Protein AF-A0A4Y2D0A5-F1 (afdb_monomer_lite)

Secondary structure (DSSP, 8-state):
--HHHHHHHHHH-HHHHHHHHHHIIIIIHTT-HHHHHHHHHS--PPTTGGGT--EE---HHHHHT-BPPPHHHHSS---BEEEEEEEEEEEETTEEEEEEEEEEEETT--TTS-----TTS----

InterPro domains:
  IPR006621 Nose resistant-to-fluoxetine protein, N-terminal [PF20146] (16-114)
  IPR006621 Nose resistant-to-fluoxetine protein, N-terminal [SM00703] (13-125)
  IPR052728 Oxygen and lipid transport regulator [PTHR11161] (29-114)

pLDDT: mean 71.76, std 18.13, range [29.56, 93.94]

Foldseek 3Di:
DAAVFQVLLVQFDPPQVVLVVLCCVQQVVVVHPLNVLQVQQWFDDDPCVVVQSQERRGDPVSQQPDWADACVPGVDGTFGWDKGWYFDFDDDDPDTHRRIIIHITTPSSGSPDGGRDRVPPPPDD

Sequence (125 aa):
MSILHCATVFLTGSLCFSELEDYFYSYCAASSLYCMILLDSYGKPESGVLTGNIKWLGQYDECVDIQAPSKDITGVEGFRGKYCTLQVPLKLGPVSLPLSTAVCLPDSCNPNKTNFQILQKYHLN

Organism: Araneus ventricosus (NCBI:txid182803)

Radius of gyration: 15.57 Å; chains: 1; bounding box: 38×31×45 Å

Structure (mmCIF, N/CA/C/O backbone):
data_AF-A0A4Y2D0A5-F1
#
_entry.id   AF-A0A4Y2D0A5-F1
#
loop_
_atom_site.group_PDB
_atom_site.id
_atom_site.type_symbol
_atom_site.label_atom_id
_atom_site.label_alt_id
_atom_site.label_comp_id
_atom_site.label_asym_id
_atom_site.label_entity_id
_atom_site.label_seq_id
_atom_site.pdbx_PDB_ins_code
_atom_site.Cartn_x
_atom_site.Cartn_y
_atom_site.Cartn_z
_atom_site.occupancy
_atom_site.B_iso_or_equiv
_atom_site.auth_seq_id
_atom_site.auth_comp_id
_atom_site.auth_asym_id
_atom_site.auth_atom_id
_atom_site.pdbx_PDB_model_num
ATOM 1 N N . MET A 1 1 ? -0.048 -17.063 6.513 1.00 33.25 1 MET A N 1
ATOM 2 C CA . MET A 1 1 ? 1.381 -17.079 6.909 1.00 33.25 1 MET A CA 1
ATOM 3 C C . MET A 1 1 ? 2.221 -16.061 6.113 1.00 33.25 1 MET A C 1
ATOM 5 O O . MET A 1 1 ? 3.419 -16.251 5.954 1.00 33.25 1 MET A O 1
ATOM 9 N N . SER A 1 2 ? 1.613 -14.959 5.641 1.00 40.69 2 SER A N 1
ATOM 10 C CA . SER A 1 2 ? 2.234 -14.010 4.688 1.00 40.69 2 SER A CA 1
ATOM 11 C C . SER A 1 2 ? 2.441 -12.600 5.261 1.00 40.69 2 SER A C 1
ATOM 13 O O . SER A 1 2 ? 3.213 -11.824 4.717 1.00 40.69 2 SER A O 1
ATOM 15 N N . ILE A 1 3 ? 1.794 -12.286 6.390 1.00 43.62 3 ILE A N 1
ATOM 16 C CA . ILE A 1 3 ? 1.810 -10.955 7.024 1.00 43.62 3 ILE A CA 1
ATOM 17 C C . ILE A 1 3 ? 3.166 -10.676 7.700 1.00 43.62 3 ILE A C 1
ATOM 19 O O . ILE A 1 3 ? 3.708 -9.582 7.584 1.00 43.62 3 ILE A O 1
ATOM 23 N N . LEU A 1 4 ? 3.752 -11.688 8.360 1.00 43.12 4 LEU A N 1
ATOM 24 C CA . LEU A 1 4 ? 5.017 -11.544 9.095 1.00 43.12 4 LEU A CA 1
ATOM 25 C C . LEU A 1 4 ? 6.205 -11.260 8.161 1.00 43.12 4 LEU A C 1
ATOM 27 O O . LEU A 1 4 ? 7.058 -10.442 8.482 1.00 43.12 4 LEU A O 1
ATOM 31 N N . HIS A 1 5 ? 6.216 -11.882 6.978 1.00 47.53 5 HIS A N 1
ATOM 32 C CA . HIS A 1 5 ? 7.280 -11.696 5.993 1.00 47.53 5 HIS A CA 1
ATOM 33 C C . HIS A 1 5 ? 7.372 -10.249 5.498 1.00 47.53 5 HIS A C 1
ATOM 35 O O . HIS A 1 5 ? 8.476 -9.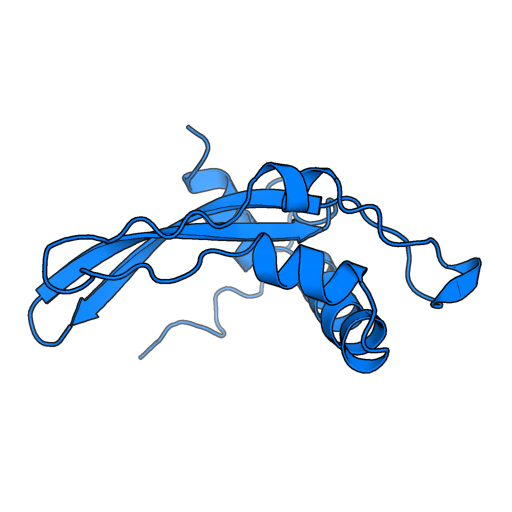747 5.319 1.00 47.53 5 HIS A O 1
ATOM 41 N N . CYS A 1 6 ? 6.242 -9.559 5.322 1.00 55.75 6 CYS A N 1
ATOM 42 C CA . CYS A 1 6 ? 6.245 -8.202 4.783 1.00 55.75 6 CYS A CA 1
ATOM 43 C C . CYS A 1 6 ? 6.724 -7.149 5.802 1.00 55.75 6 CYS A C 1
ATOM 45 O O . CYS A 1 6 ? 7.476 -6.241 5.454 1.00 55.75 6 CYS A O 1
ATOM 47 N N . ALA A 1 7 ? 6.356 -7.298 7.081 1.00 53.56 7 ALA A N 1
ATOM 48 C CA . ALA A 1 7 ? 6.845 -6.410 8.139 1.00 53.56 7 ALA A CA 1
ATOM 49 C C . ALA A 1 7 ? 8.373 -6.497 8.294 1.00 53.56 7 ALA A C 1
ATOM 51 O O . ALA A 1 7 ? 9.032 -5.485 8.502 1.00 53.56 7 ALA A O 1
ATOM 52 N N . THR A 1 8 ? 8.952 -7.692 8.135 1.00 50.31 8 THR A N 1
ATOM 53 C CA . THR A 1 8 ? 10.409 -7.869 8.103 1.00 50.31 8 THR A CA 1
ATOM 54 C C . THR A 1 8 ? 11.025 -7.191 6.876 1.00 50.31 8 THR A C 1
ATOM 56 O O . THR A 1 8 ? 11.999 -6.463 7.020 1.00 50.31 8 THR A O 1
ATOM 59 N N . VAL A 1 9 ? 10.422 -7.351 5.693 1.00 52.97 9 VAL A N 1
ATOM 60 C CA . VAL A 1 9 ? 10.890 -6.759 4.424 1.00 52.97 9 VAL A CA 1
ATOM 61 C C . VAL A 1 9 ? 11.001 -5.239 4.473 1.00 52.97 9 VAL A C 1
ATOM 63 O O . VAL A 1 9 ? 12.008 -4.694 4.024 1.00 52.97 9 VAL A O 1
ATOM 66 N N . PHE A 1 10 ? 9.996 -4.560 5.034 1.00 51.62 10 PHE A N 1
ATOM 67 C CA . PHE A 1 10 ? 9.986 -3.098 5.133 1.00 51.62 10 PHE A CA 1
ATOM 68 C C . PHE A 1 10 ? 11.137 -2.558 6.006 1.00 51.62 10 PHE A C 1
ATOM 70 O O . PHE A 1 10 ? 11.516 -1.397 5.889 1.00 51.62 10 PHE A O 1
ATOM 77 N N . LEU A 1 11 ? 11.718 -3.393 6.877 1.00 51.91 11 LEU A N 1
ATOM 78 C CA . LEU A 1 11 ? 12.657 -2.977 7.923 1.00 51.91 11 LEU A CA 1
ATOM 79 C C . LEU A 1 11 ? 14.117 -3.403 7.675 1.00 51.91 11 LEU A C 1
ATOM 81 O O . LEU A 1 11 ? 14.995 -2.988 8.435 1.00 51.91 11 LEU A O 1
ATOM 85 N N . THR A 1 12 ? 14.408 -4.222 6.654 1.00 50.69 12 THR A N 1
ATOM 86 C CA . THR A 1 12 ? 15.713 -4.915 6.540 1.00 50.69 12 THR A CA 1
ATOM 87 C C . THR A 1 12 ? 16.483 -4.719 5.227 1.00 50.69 12 THR A C 1
ATOM 89 O O . THR A 1 12 ? 17.568 -5.277 5.092 1.00 50.69 12 THR A O 1
ATOM 92 N N . GLY A 1 13 ? 15.988 -3.954 4.247 1.00 57.31 13 GLY A N 1
ATOM 93 C CA . GLY A 1 13 ? 16.665 -3.798 2.949 1.00 57.31 13 GLY A CA 1
ATOM 94 C C . GLY A 1 13 ? 17.051 -2.357 2.619 1.00 57.31 13 GLY A C 1
ATOM 95 O O . GLY A 1 13 ? 16.199 -1.598 2.174 1.00 57.31 13 GLY A O 1
ATOM 96 N N . SER A 1 14 ? 18.335 -1.990 2.728 1.00 61.69 14 SER A N 1
ATOM 97 C CA . SER A 1 14 ? 18.828 -0.682 2.250 1.00 61.69 14 SER A CA 1
ATOM 98 C C . SER A 1 14 ? 18.581 -0.474 0.749 1.00 61.69 14 SER A C 1
ATOM 100 O O . SER A 1 14 ? 18.276 0.636 0.337 1.00 61.69 14 SER A O 1
ATOM 102 N N . LEU A 1 15 ? 18.648 -1.559 -0.036 1.00 68.62 15 LEU A N 1
ATOM 103 C CA . LEU A 1 15 ? 18.340 -1.573 -1.471 1.00 68.62 15 LEU A CA 1
ATOM 104 C C . LEU A 1 15 ? 16.835 -1.414 -1.756 1.00 68.62 15 LEU A C 1
ATOM 106 O O . LEU A 1 15 ? 16.452 -0.698 -2.669 1.00 68.62 15 LEU A O 1
ATOM 110 N N . CYS A 1 16 ? 15.983 -2.052 -0.948 1.00 73.25 16 CYS A N 1
ATOM 111 C CA . CYS A 1 16 ? 14.526 -1.938 -1.067 1.00 73.25 16 CYS A CA 1
ATOM 112 C C . CYS A 1 16 ? 14.072 -0.488 -0.857 1.00 73.25 16 CYS A C 1
ATOM 114 O O . CYS A 1 16 ? 13.262 0.031 -1.617 1.00 73.25 16 CYS A O 1
ATOM 116 N N . PHE A 1 17 ? 14.631 0.176 0.160 1.00 72.19 17 PHE A N 1
ATOM 117 C CA . PHE A 1 17 ? 14.318 1.570 0.448 1.00 72.19 17 PHE A CA 1
ATOM 118 C C . PHE A 1 17 ? 14.812 2.510 -0.657 1.00 72.19 17 PHE A C 1
ATOM 120 O O . PHE A 1 17 ? 14.046 3.361 -1.095 1.00 72.19 17 PHE A O 1
ATOM 127 N N . SER A 1 18 ? 16.046 2.330 -1.145 1.00 70.25 18 SER A N 1
ATOM 128 C CA . SER A 1 18 ? 16.576 3.165 -2.229 1.00 70.25 18 SER A CA 1
ATOM 129 C C . SER A 1 18 ? 15.810 2.982 -3.539 1.00 70.25 18 SER A C 1
ATOM 131 O O . SER A 1 18 ? 15.501 3.966 -4.191 1.00 70.25 18 SER A O 1
ATOM 133 N N . GLU A 1 19 ? 15.436 1.751 -3.907 1.00 74.44 19 GLU A N 1
ATOM 134 C CA . GLU A 1 19 ? 14.629 1.507 -5.113 1.00 74.44 19 GLU A CA 1
ATOM 135 C C . GLU A 1 19 ? 13.216 2.089 -4.992 1.00 74.44 19 GLU A C 1
ATOM 137 O O . GLU A 1 19 ? 12.685 2.616 -5.964 1.00 74.44 19 GLU A O 1
ATOM 142 N N . LEU A 1 20 ? 12.607 2.027 -3.803 1.00 75.06 20 LEU A N 1
ATOM 143 C CA . LEU A 1 20 ? 11.310 2.650 -3.539 1.00 75.06 20 LEU A CA 1
ATOM 144 C C . LEU A 1 20 ? 11.391 4.182 -3.640 1.00 75.06 20 LEU A C 1
ATOM 146 O O . LEU A 1 20 ? 10.500 4.812 -4.210 1.00 75.06 20 LEU A O 1
ATOM 150 N N . GLU A 1 21 ? 12.450 4.771 -3.081 1.00 76.88 21 GLU A N 1
ATOM 151 C CA . GLU A 1 21 ? 12.716 6.208 -3.109 1.00 76.88 21 GLU A CA 1
ATOM 152 C C . GLU A 1 21 ? 12.958 6.687 -4.544 1.00 76.88 21 GLU A C 1
ATOM 154 O O . GLU A 1 21 ? 12.252 7.577 -5.021 1.00 76.88 21 GLU A O 1
ATOM 159 N N . ASP A 1 22 ? 13.863 6.033 -5.269 1.00 73.56 22 ASP A N 1
ATOM 160 C CA . ASP A 1 22 ? 14.137 6.313 -6.678 1.00 73.56 22 ASP A CA 1
ATOM 161 C C . ASP A 1 22 ? 12.885 6.121 -7.539 1.00 73.56 22 ASP A C 1
ATOM 163 O O . ASP A 1 22 ? 12.624 6.921 -8.443 1.00 73.56 22 ASP A O 1
ATOM 167 N N . TYR A 1 23 ? 12.067 5.104 -7.249 1.00 72.38 23 TYR A N 1
ATOM 168 C CA . TYR A 1 23 ? 10.813 4.893 -7.957 1.00 72.38 23 TYR A CA 1
ATOM 169 C C . TYR A 1 23 ? 9.843 6.055 -7.740 1.00 72.38 23 TYR A C 1
ATOM 171 O O . TYR A 1 23 ? 9.312 6.613 -8.701 1.00 72.38 23 TYR A O 1
ATOM 179 N N . PHE A 1 24 ? 9.642 6.468 -6.489 1.00 73.81 24 PHE A N 1
ATOM 180 C CA . PHE A 1 24 ? 8.747 7.572 -6.174 1.00 73.81 24 PHE A CA 1
ATOM 181 C C . PHE A 1 24 ? 9.258 8.885 -6.785 1.00 73.81 24 PHE A C 1
ATOM 183 O O . PHE A 1 24 ? 8.516 9.570 -7.482 1.00 73.81 24 PHE A O 1
ATOM 190 N N . TYR A 1 25 ? 10.537 9.221 -6.620 1.00 73.00 25 TYR A N 1
ATOM 191 C CA . TYR A 1 25 ? 11.085 10.472 -7.146 1.00 73.00 25 TYR A CA 1
ATOM 192 C C . TYR A 1 25 ? 11.169 10.502 -8.673 1.00 73.00 25 TYR A C 1
ATOM 194 O O . TYR A 1 25 ? 10.791 11.506 -9.266 1.00 73.00 25 TYR A O 1
ATOM 202 N N . SER A 1 26 ? 11.617 9.432 -9.328 1.00 68.25 26 SER A N 1
ATOM 203 C CA . SER A 1 26 ? 11.791 9.422 -10.786 1.00 68.25 26 SER A CA 1
ATOM 204 C C . SER A 1 26 ? 10.454 9.279 -11.523 1.00 68.25 26 SER A C 1
ATOM 206 O O . SER A 1 26 ? 10.139 10.060 -12.424 1.00 68.25 26 SER A O 1
ATOM 208 N N . TYR A 1 27 ? 9.607 8.333 -11.108 1.00 66.44 27 TYR A N 1
ATOM 209 C CA . TYR A 1 27 ? 8.391 7.992 -11.852 1.00 66.44 27 TYR A CA 1
ATOM 210 C C . TYR A 1 27 ? 7.184 8.847 -11.470 1.00 66.44 27 TYR A C 1
ATOM 212 O O . TYR A 1 27 ? 6.343 9.113 -12.338 1.00 66.44 27 TYR A O 1
ATOM 220 N N . CYS A 1 28 ? 7.087 9.315 -10.218 1.00 70.69 28 CYS A N 1
ATOM 221 C CA . CYS A 1 28 ? 6.015 10.232 -9.825 1.00 70.69 28 CYS A CA 1
ATOM 222 C C . CYS A 1 28 ? 6.306 11.687 -10.187 1.00 70.69 28 CYS A C 1
ATOM 224 O O . CYS A 1 28 ? 5.371 12.387 -10.572 1.00 70.69 28 CYS A O 1
ATOM 226 N N . ALA A 1 29 ? 7.565 12.147 -10.169 1.00 67.94 29 ALA A N 1
ATOM 227 C CA . ALA A 1 29 ? 7.877 13.505 -10.635 1.00 67.94 29 ALA A CA 1
ATOM 228 C C . ALA A 1 29 ? 7.592 13.682 -12.134 1.00 67.94 29 ALA A C 1
ATOM 230 O O . ALA A 1 29 ? 7.162 14.752 -12.560 1.00 67.94 29 ALA A O 1
ATOM 231 N N . ALA A 1 30 ? 7.742 12.617 -12.928 1.00 66.00 30 ALA A N 1
ATOM 232 C CA . ALA A 1 30 ? 7.383 12.610 -14.343 1.00 66.00 30 ALA A CA 1
ATOM 233 C C . ALA A 1 30 ? 5.860 12.551 -14.610 1.00 66.00 30 ALA A C 1
ATOM 235 O O . ALA A 1 30 ? 5.462 12.489 -15.771 1.00 66.00 30 ALA A O 1
ATOM 236 N N . SER A 1 31 ? 5.002 12.549 -13.574 1.00 62.59 31 SER A N 1
ATOM 237 C CA . SER A 1 31 ? 3.539 12.374 -13.692 1.00 62.59 31 SER A CA 1
ATOM 238 C C . SER A 1 31 ? 3.147 11.162 -14.552 1.00 62.59 31 SER A C 1
ATOM 240 O O . SER A 1 31 ? 2.211 11.215 -15.351 1.00 62.59 31 SER A O 1
ATOM 242 N N . SER A 1 32 ? 3.899 10.065 -14.427 1.00 74.62 32 SER A N 1
ATOM 243 C CA . SER A 1 32 ? 3.695 8.877 -15.255 1.00 74.62 32 SER A CA 1
ATOM 244 C C . SER A 1 32 ? 2.451 8.089 -14.831 1.00 74.62 32 SER A C 1
ATOM 246 O O . SER A 1 32 ? 2.091 8.045 -13.652 1.00 74.62 32 SER A O 1
ATOM 248 N N . LEU A 1 33 ? 1.828 7.393 -15.789 1.00 81.12 33 LEU A N 1
ATOM 249 C CA . LEU A 1 33 ? 0.747 6.435 -15.524 1.00 81.12 33 LEU A CA 1
ATOM 250 C C . LEU A 1 33 ? 1.146 5.405 -14.450 1.00 81.12 33 LEU A C 1
ATOM 252 O O . LEU A 1 33 ? 0.344 5.073 -13.584 1.00 81.12 33 LEU A O 1
ATOM 256 N N . TYR A 1 34 ? 2.409 4.974 -14.451 1.00 77.56 34 TYR A N 1
ATOM 257 C CA . TYR A 1 34 ? 2.957 4.028 -13.478 1.00 77.56 34 TYR A CA 1
ATOM 258 C C . TYR A 1 34 ? 2.938 4.546 -12.037 1.00 77.56 34 TYR A C 1
ATOM 260 O O . TYR A 1 34 ? 2.726 3.763 -11.113 1.00 77.56 34 TYR A O 1
ATOM 268 N N . CYS A 1 35 ? 3.094 5.857 -11.826 1.00 81.25 35 CYS A N 1
ATOM 269 C CA . CYS A 1 35 ? 2.934 6.432 -10.493 1.00 81.25 35 CYS A CA 1
ATOM 270 C C . CYS A 1 35 ? 1.481 6.348 -10.007 1.00 81.25 35 CYS A C 1
ATOM 272 O O . CYS A 1 35 ? 1.239 6.048 -8.840 1.00 81.25 35 CYS A O 1
ATOM 274 N N . MET A 1 36 ? 0.508 6.587 -10.892 1.00 84.88 36 MET A N 1
ATOM 275 C CA . MET A 1 36 ? -0.908 6.483 -10.526 1.00 84.88 36 MET A CA 1
ATOM 276 C C . MET A 1 36 ? -1.300 5.039 -10.215 1.00 84.88 36 MET A C 1
ATOM 278 O O . MET A 1 36 ? -1.942 4.805 -9.198 1.00 84.88 36 MET A O 1
ATOM 282 N N . ILE A 1 37 ? -0.845 4.083 -11.029 1.00 85.31 37 ILE A N 1
ATOM 283 C CA . ILE A 1 37 ? -1.013 2.639 -10.796 1.00 85.31 37 ILE A CA 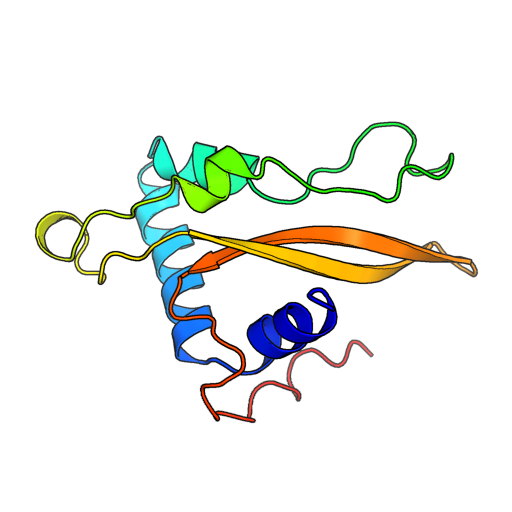1
ATOM 284 C C . ILE A 1 37 ? -0.407 2.241 -9.446 1.00 85.31 37 ILE A C 1
ATOM 286 O O . ILE A 1 37 ? -1.065 1.614 -8.618 1.00 85.31 37 ILE A O 1
ATOM 290 N N . LEU A 1 38 ? 0.824 2.685 -9.172 1.00 83.88 38 LEU A N 1
ATOM 291 C CA . LEU A 1 38 ? 1.466 2.462 -7.882 1.00 83.88 38 LEU A CA 1
ATOM 292 C C . LEU A 1 38 ? 0.614 3.016 -6.737 1.00 83.88 38 LEU A C 1
ATOM 294 O O . LEU A 1 38 ? 0.343 2.297 -5.778 1.00 83.88 38 LEU A O 1
ATOM 298 N N . LEU A 1 39 ? 0.215 4.285 -6.810 1.00 86.75 39 LEU A N 1
ATOM 299 C CA . LEU A 1 39 ? -0.558 4.929 -5.754 1.00 86.75 39 LEU A CA 1
ATOM 300 C C . LEU A 1 39 ? -1.898 4.218 -5.529 1.00 86.75 39 LEU A C 1
ATOM 302 O O . LEU A 1 39 ? -2.318 4.046 -4.386 1.00 86.75 39 LEU A O 1
ATOM 306 N N . ASP A 1 40 ? -2.539 3.765 -6.605 1.00 88.44 40 ASP A N 1
ATOM 307 C CA . ASP A 1 40 ? -3.795 3.027 -6.540 1.00 88.44 40 ASP A CA 1
ATOM 308 C C . ASP A 1 40 ? -3.627 1.623 -5.937 1.00 88.44 40 ASP A C 1
ATOM 310 O O . ASP A 1 40 ? -4.520 1.114 -5.253 1.00 88.44 40 ASP A O 1
ATOM 314 N N . SER A 1 41 ? -2.453 1.023 -6.110 1.00 91.31 41 SER A N 1
ATOM 315 C CA . SER A 1 41 ? -2.133 -0.287 -5.551 1.00 91.31 41 SER A CA 1
ATOM 316 C C . SER A 1 41 ? -1.930 -0.284 -4.025 1.00 91.31 41 SER A C 1
ATOM 318 O O . SER A 1 41 ? -2.105 -1.314 -3.372 1.00 91.31 41 SER A O 1
ATOM 320 N N . TYR A 1 42 ? -1.608 0.871 -3.427 1.00 89.75 42 TYR A N 1
ATOM 321 C CA . TYR A 1 42 ? -1.431 1.013 -1.979 1.00 89.75 42 TYR A CA 1
ATOM 322 C C . TYR A 1 42 ? -2.752 0.985 -1.203 1.00 89.75 42 TYR A C 1
ATOM 324 O O . TYR A 1 42 ? -3.823 1.340 -1.699 1.00 89.75 42 TYR A O 1
ATOM 332 N N . GLY A 1 43 ? -2.659 0.606 0.073 1.00 89.75 43 GLY A N 1
ATOM 333 C CA . GLY A 1 43 ? -3.771 0.619 1.009 1.00 89.75 43 GLY A CA 1
ATOM 334 C C . GLY A 1 43 ? -4.403 1.999 1.165 1.00 89.75 43 GLY A C 1
ATOM 335 O O . GLY A 1 43 ? -3.772 2.931 1.660 1.00 89.75 43 GLY A O 1
ATOM 336 N N . LYS A 1 44 ? -5.676 2.111 0.776 1.00 90.19 44 LYS A N 1
ATOM 337 C CA . LYS A 1 44 ? -6.459 3.352 0.819 1.00 90.19 44 LYS A CA 1
ATOM 338 C C . LYS A 1 44 ? -7.523 3.296 1.921 1.00 90.19 44 LYS A C 1
ATOM 340 O O . LYS A 1 44 ? -8.216 2.281 2.021 1.00 90.19 44 LYS A O 1
ATOM 345 N N . PRO A 1 45 ? -7.689 4.365 2.721 1.00 89.31 45 PRO A N 1
ATOM 346 C CA . PRO A 1 45 ? -8.774 4.451 3.682 1.00 89.31 45 PRO A CA 1
ATOM 347 C C . PRO A 1 45 ? -10.122 4.468 2.975 1.00 89.31 45 PRO A C 1
ATOM 349 O O . PRO A 1 45 ? -10.416 5.358 2.180 1.00 89.31 45 PRO A O 1
ATOM 352 N N . GLU A 1 46 ? -10.961 3.503 3.309 1.00 87.12 46 GLU A N 1
ATOM 353 C CA . GLU A 1 46 ? -12.363 3.519 2.927 1.00 87.12 46 GLU A CA 1
ATOM 354 C C . GLU A 1 46 ? -13.198 4.285 3.962 1.00 87.12 46 GLU A C 1
ATOM 356 O O . GLU A 1 46 ? -12.787 4.512 5.105 1.00 87.12 46 GLU A O 1
ATOM 361 N N . SER A 1 47 ? -14.416 4.667 3.579 1.00 91.12 47 SER A N 1
ATOM 362 C CA . SER A 1 47 ? -15.374 5.216 4.540 1.00 91.12 47 SER A CA 1
ATOM 363 C C . SER A 1 47 ? -15.672 4.210 5.660 1.00 91.12 47 SER A C 1
ATOM 365 O O . SER A 1 47 ? -15.610 2.995 5.472 1.00 91.12 47 SER A O 1
ATOM 367 N N . GLY A 1 48 ? -16.027 4.720 6.842 1.00 89.75 48 GLY A N 1
ATOM 368 C CA . GLY A 1 48 ? -16.387 3.869 7.980 1.00 89.75 48 GLY A CA 1
ATOM 369 C C . GLY A 1 48 ? -15.209 3.422 8.850 1.00 89.75 48 GLY A C 1
ATOM 370 O O . GLY A 1 48 ? -15.329 2.442 9.580 1.00 89.75 48 GLY A O 1
ATOM 371 N N . VAL A 1 49 ? -14.079 4.137 8.836 1.00 86.88 49 VAL A N 1
ATOM 372 C CA . VAL A 1 49 ? -12.942 3.867 9.743 1.00 86.88 49 VAL A CA 1
ATOM 373 C C . VAL A 1 49 ? -13.394 3.811 11.209 1.00 86.88 49 VAL A C 1
ATOM 375 O O . VAL A 1 49 ? -13.081 2.862 11.924 1.00 86.88 49 VAL A O 1
ATOM 378 N N . LEU A 1 50 ? -14.208 4.782 11.638 1.00 83.25 50 LEU A N 1
ATOM 379 C CA . LEU A 1 50 ? -14.743 4.850 13.006 1.00 83.25 50 LEU A CA 1
ATOM 380 C C . LEU A 1 50 ? -15.795 3.771 13.311 1.00 83.25 50 LEU A C 1
ATOM 382 O O . LEU A 1 50 ? -16.122 3.550 14.473 1.00 83.25 50 LEU A O 1
ATOM 386 N N . THR A 1 51 ? -16.314 3.089 12.288 1.00 87.00 51 THR A N 1
ATOM 387 C CA . THR A 1 51 ? -17.280 1.988 12.416 1.00 87.00 51 THR A CA 1
ATOM 388 C C . THR A 1 51 ? -16.633 0.619 12.190 1.00 87.00 51 THR A C 1
ATOM 390 O O . THR A 1 51 ? -17.341 -0.374 12.047 1.00 87.00 51 THR A O 1
ATOM 393 N N . GLY A 1 52 ? -15.296 0.548 12.161 1.00 85.50 52 GLY A N 1
ATOM 394 C CA . GLY A 1 52 ? -14.544 -0.704 12.064 1.00 85.50 52 GLY A CA 1
ATOM 395 C C . GLY A 1 52 ? -14.014 -1.046 10.671 1.00 85.50 52 GLY A C 1
ATOM 396 O O . GLY A 1 52 ? -13.508 -2.153 10.486 1.00 85.50 52 GLY A O 1
ATOM 397 N N . ASN A 1 53 ? -14.072 -0.128 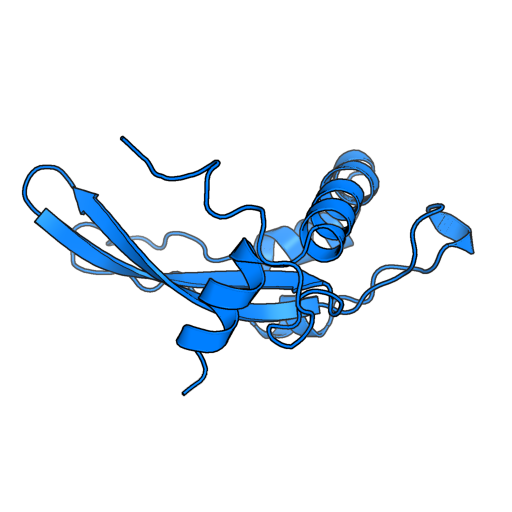9.698 1.00 90.12 53 ASN A N 1
ATOM 398 C CA . ASN A 1 53 ? -13.426 -0.331 8.402 1.00 90.12 53 ASN A CA 1
ATOM 399 C C . ASN A 1 53 ? -11.907 -0.102 8.493 1.00 90.12 53 ASN A C 1
ATOM 401 O O . ASN A 1 53 ? -11.375 0.964 8.178 1.00 90.12 53 ASN A O 1
ATOM 405 N N . ILE A 1 54 ? -11.222 -1.132 8.987 1.00 89.56 54 ILE A N 1
ATOM 406 C CA . ILE A 1 54 ? -9.780 -1.160 9.259 1.00 89.56 54 ILE A CA 1
ATOM 407 C C . ILE A 1 54 ? -9.029 -2.085 8.287 1.00 89.56 54 ILE A C 1
ATOM 409 O O . ILE A 1 54 ? -7.991 -2.645 8.638 1.00 89.56 54 ILE A O 1
ATOM 413 N N . LYS A 1 55 ? -9.568 -2.303 7.082 1.00 90.94 55 LYS A N 1
ATOM 414 C CA . LYS A 1 55 ? -8.921 -3.081 6.018 1.00 90.94 55 LYS A CA 1
ATOM 415 C C . LYS A 1 55 ? -8.703 -2.194 4.801 1.00 90.94 55 LYS A C 1
ATOM 417 O O . LYS A 1 55 ? -9.631 -1.938 4.051 1.00 90.94 55 LYS A O 1
ATOM 422 N N . TRP A 1 56 ? -7.479 -1.732 4.606 1.00 92.12 56 TRP A N 1
ATOM 423 C CA . TRP A 1 56 ? -7.089 -0.838 3.519 1.00 92.12 56 TRP A CA 1
ATOM 424 C C . TRP A 1 56 ? -6.161 -1.597 2.580 1.00 92.12 56 TRP A C 1
ATOM 426 O O . TRP A 1 56 ? -4.944 -1.519 2.682 1.00 92.12 56 TRP A O 1
ATOM 436 N N . LEU A 1 57 ? -6.732 -2.421 1.709 1.00 90.00 57 LEU A N 1
ATOM 437 C CA . LEU A 1 57 ? -5.953 -3.387 0.928 1.00 90.00 57 LEU A CA 1
ATOM 438 C C . LEU A 1 57 ? -5.451 -2.844 -0.413 1.00 90.00 57 LEU A C 1
ATOM 440 O O . LEU A 1 57 ? -4.606 -3.488 -1.026 1.00 90.00 57 LEU A O 1
ATOM 444 N N . GLY A 1 58 ? -5.931 -1.681 -0.857 1.00 90.38 58 GLY A N 1
ATOM 445 C CA . GLY A 1 58 ? -5.553 -1.152 -2.168 1.00 90.38 58 GLY A CA 1
ATOM 446 C C . GLY A 1 58 ? -5.979 -2.086 -3.298 1.00 90.38 58 GLY A C 1
ATOM 447 O O . GLY A 1 58 ? -6.883 -2.903 -3.110 1.00 90.38 58 GLY A O 1
ATOM 448 N N . GLN A 1 59 ? -5.326 -1.966 -4.454 1.00 93.94 59 GLN A N 1
ATOM 449 C CA . GLN A 1 59 ? -5.599 -2.818 -5.607 1.00 93.94 59 GLN A CA 1
ATOM 450 C C . GLN A 1 59 ? -4.454 -3.805 -5.870 1.00 93.94 59 GLN A C 1
ATOM 452 O O . GLN A 1 59 ? -3.324 -3.419 -6.166 1.00 93.94 59 GLN A O 1
ATOM 457 N N . TYR A 1 60 ? -4.756 -5.099 -5.734 1.00 91.56 60 TYR A N 1
ATOM 458 C CA . TYR A 1 60 ? -3.769 -6.177 -5.857 1.00 91.56 60 TYR A CA 1
ATOM 459 C C . TYR A 1 60 ? -3.211 -6.283 -7.277 1.00 91.56 60 TYR A C 1
ATOM 461 O O . TYR A 1 60 ? -1.991 -6.301 -7.444 1.00 91.56 60 TYR A O 1
ATOM 469 N N . ASP A 1 61 ? -4.106 -6.319 -8.268 1.00 92.88 61 ASP A N 1
ATOM 470 C CA . ASP A 1 61 ? -3.756 -6.522 -9.678 1.00 92.88 61 ASP A CA 1
ATOM 471 C C . ASP A 1 61 ? -2.837 -5.398 -10.176 1.00 92.88 61 ASP A C 1
ATOM 473 O O . ASP A 1 61 ? -1.763 -5.659 -10.711 1.00 92.88 61 ASP A O 1
ATOM 477 N N . GLU A 1 62 ? -3.169 -4.149 -9.835 1.00 91.69 62 GLU A N 1
ATOM 478 C CA . GLU A 1 62 ? -2.345 -2.974 -10.147 1.00 91.69 62 GLU A CA 1
ATOM 479 C C . GLU A 1 62 ? -0.944 -3.067 -9.533 1.00 91.69 62 GLU A C 1
ATOM 481 O O . GLU A 1 62 ? 0.011 -2.591 -10.131 1.00 91.69 62 GLU A O 1
ATOM 486 N N . CYS A 1 63 ? -0.772 -3.701 -8.366 1.00 89.50 63 CYS A N 1
ATOM 487 C CA . CYS A 1 63 ? 0.567 -3.888 -7.811 1.00 89.50 63 CYS A CA 1
ATOM 488 C C . CYS A 1 63 ? 1.382 -4.913 -8.605 1.00 89.50 63 CYS A C 1
ATOM 490 O O . CYS A 1 63 ? 2.541 -4.666 -8.933 1.00 89.50 63 CYS A O 1
ATOM 492 N N . VAL A 1 64 ? 0.814 -6.092 -8.864 1.00 89.44 64 VAL A N 1
ATOM 493 C CA . VAL A 1 64 ? 1.561 -7.201 -9.482 1.00 89.44 64 VAL A CA 1
ATOM 494 C C . VAL A 1 64 ? 1.817 -6.985 -10.973 1.00 89.44 64 VAL A C 1
ATOM 496 O O . VAL A 1 64 ? 2.775 -7.548 -11.504 1.00 89.44 64 VAL A O 1
ATOM 499 N N . ASP A 1 65 ? 1.022 -6.130 -11.616 1.00 88.88 65 ASP A N 1
ATOM 500 C CA . ASP A 1 65 ? 1.185 -5.752 -13.020 1.00 88.88 65 ASP A CA 1
ATOM 501 C C . ASP A 1 65 ? 2.234 -4.646 -13.234 1.00 88.88 65 ASP A C 1
ATOM 503 O O . ASP A 1 65 ? 2.673 -4.430 -14.370 1.00 88.88 65 ASP A O 1
ATOM 507 N N . ILE A 1 66 ? 2.715 -3.982 -12.170 1.00 85.00 66 ILE A N 1
ATOM 508 C CA . ILE A 1 66 ? 3.797 -2.992 -12.278 1.00 85.00 66 ILE A CA 1
ATOM 509 C C . ILE A 1 66 ? 5.072 -3.658 -12.791 1.00 85.00 66 ILE A C 1
ATOM 511 O O . ILE A 1 66 ? 5.696 -4.494 -12.129 1.00 85.00 66 ILE A O 1
ATOM 515 N N . GLN A 1 67 ? 5.497 -3.190 -13.961 1.00 82.19 67 GLN A N 1
ATOM 516 C CA . GLN A 1 67 ? 6.797 -3.456 -14.558 1.00 82.19 67 GLN A CA 1
ATOM 517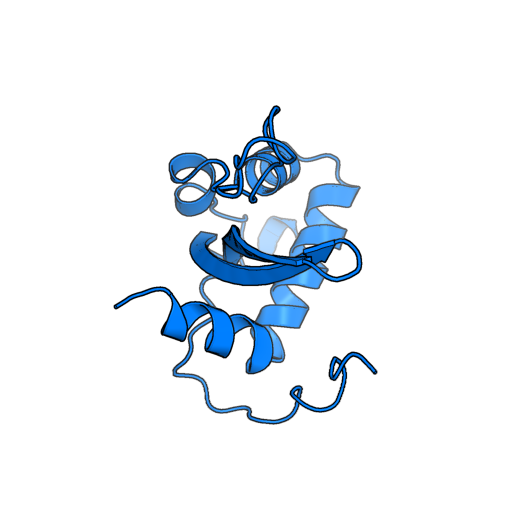 C C . GLN A 1 67 ? 7.455 -2.110 -14.841 1.00 82.19 67 GLN A C 1
ATOM 519 O O . GLN A 1 67 ? 7.180 -1.472 -15.860 1.00 82.19 67 GLN A O 1
ATOM 524 N N . ALA A 1 68 ? 8.289 -1.646 -13.909 1.00 71.94 68 ALA A N 1
ATOM 525 C CA . ALA A 1 68 ? 8.995 -0.389 -14.095 1.00 71.94 68 ALA A CA 1
ATOM 526 C C . ALA A 1 68 ? 10.029 -0.550 -15.229 1.00 71.94 68 ALA A C 1
ATOM 528 O O . ALA A 1 68 ? 10.799 -1.519 -15.209 1.00 71.94 68 ALA A O 1
ATOM 529 N N . PRO A 1 69 ? 10.047 0.347 -16.233 1.00 65.44 69 PRO A N 1
ATOM 530 C CA . PRO A 1 69 ? 10.963 0.246 -17.363 1.00 65.44 69 PRO A CA 1
ATOM 531 C C . PRO A 1 69 ? 12.430 0.270 -16.917 1.00 65.44 69 PRO A C 1
ATOM 533 O O . PRO A 1 69 ? 12.807 0.948 -15.965 1.00 65.44 69 PRO A O 1
ATOM 536 N N . SER A 1 70 ? 13.260 -0.497 -17.622 1.00 60.94 70 SER A N 1
ATOM 537 C CA . SER A 1 70 ? 14.678 -0.680 -17.317 1.00 60.94 70 SER A CA 1
ATOM 538 C C . SER A 1 70 ? 15.530 0.572 -17.578 1.00 60.94 70 SER A C 1
ATOM 540 O O . SER A 1 70 ? 15.099 1.523 -18.236 1.00 60.94 70 SER A O 1
ATOM 542 N N . LYS A 1 71 ? 16.779 0.517 -17.084 1.00 61.22 71 LYS A N 1
ATOM 543 C CA . LYS A 1 71 ? 17.827 1.561 -17.091 1.00 61.22 71 LYS A CA 1
ATOM 544 C C . LYS A 1 71 ? 17.918 2.437 -18.339 1.00 61.22 71 LYS A C 1
ATOM 546 O O . LYS A 1 71 ? 18.302 3.595 -18.206 1.00 61.22 71 LYS A O 1
ATOM 551 N N . ASP A 1 72 ? 17.565 1.917 -19.509 1.00 58.12 72 ASP A N 1
ATOM 552 C CA . ASP A 1 72 ? 17.667 2.622 -20.789 1.00 58.12 72 ASP A CA 1
ATOM 553 C C . ASP A 1 72 ? 16.783 3.880 -20.874 1.00 58.12 72 ASP A C 1
ATOM 555 O O . ASP A 1 72 ? 17.066 4.765 -21.679 1.00 58.12 72 ASP A O 1
ATOM 559 N N . ILE A 1 73 ? 15.738 3.989 -20.040 1.00 55.62 73 ILE A N 1
ATOM 560 C CA . ILE A 1 73 ? 14.801 5.129 -20.041 1.00 55.62 73 ILE A CA 1
ATOM 561 C C . ILE A 1 73 ? 14.975 6.025 -18.805 1.00 55.62 73 ILE A C 1
ATOM 563 O O . ILE A 1 73 ? 14.809 7.239 -18.900 1.00 55.62 73 ILE A O 1
ATOM 567 N N . THR A 1 74 ? 15.307 5.452 -17.644 1.00 55.62 74 THR A N 1
ATOM 568 C CA . THR A 1 74 ? 15.201 6.147 -16.344 1.00 55.62 74 THR A CA 1
ATOM 569 C C . THR A 1 74 ? 16.490 6.156 -15.523 1.00 55.62 74 THR A C 1
ATOM 571 O O . THR A 1 74 ? 16.531 6.791 -14.472 1.00 55.62 74 THR A O 1
ATOM 574 N N . GLY A 1 75 ? 17.547 5.464 -15.968 1.00 57.19 75 GLY A N 1
ATOM 575 C CA . GLY A 1 75 ? 18.809 5.335 -15.228 1.00 57.19 75 GLY A CA 1
ATOM 576 C C . GLY A 1 75 ? 18.749 4.412 -14.000 1.00 57.19 75 GLY A C 1
ATOM 577 O O . GLY A 1 75 ? 19.793 4.119 -13.416 1.00 57.19 75 GLY A O 1
ATOM 578 N N . VAL A 1 76 ? 17.565 3.901 -13.648 1.00 60.22 76 VAL A N 1
ATOM 579 C CA . VAL A 1 76 ? 17.319 2.987 -12.521 1.00 60.22 76 VAL A CA 1
ATOM 580 C C . VAL A 1 76 ? 17.030 1.585 -13.062 1.00 60.22 76 VAL A C 1
ATOM 582 O O . VAL A 1 76 ? 16.490 1.428 -14.156 1.00 60.22 76 VAL A O 1
ATOM 585 N N . GLU A 1 77 ? 17.441 0.541 -12.339 1.00 66.00 77 GLU A N 1
ATOM 586 C CA . GLU A 1 77 ? 17.082 -0.831 -12.711 1.00 66.00 77 GLU A CA 1
ATOM 587 C C . GLU A 1 77 ? 15.561 -1.009 -12.635 1.00 66.00 77 GLU A C 1
ATOM 589 O O . GLU A 1 77 ? 14.916 -0.536 -11.701 1.00 66.00 77 GLU A O 1
ATOM 594 N N . GLY A 1 78 ? 14.980 -1.633 -13.661 1.00 71.31 78 GLY A N 1
ATOM 595 C CA . GLY A 1 78 ? 13.552 -1.927 -13.655 1.00 71.31 78 GLY A CA 1
ATOM 596 C C . GLY A 1 78 ? 13.242 -2.928 -12.547 1.00 71.31 78 GLY A C 1
ATOM 597 O O . GLY A 1 78 ? 14.063 -3.794 -12.249 1.00 71.31 78 GLY A O 1
ATOM 598 N N . PHE A 1 79 ? 12.055 -2.837 -11.961 1.00 78.88 79 PHE A N 1
ATOM 599 C CA . PHE A 1 79 ? 11.612 -3.760 -10.920 1.00 78.88 79 PHE A CA 1
ATOM 600 C C . PHE A 1 79 ? 10.198 -4.256 -11.205 1.00 78.88 79 PHE A C 1
ATOM 602 O O . PHE A 1 79 ? 9.463 -3.696 -12.028 1.00 78.88 79 PHE A O 1
ATOM 609 N N . ARG A 1 80 ? 9.817 -5.312 -10.487 1.00 85.25 80 ARG A N 1
ATOM 610 C CA . ARG A 1 80 ? 8.451 -5.845 -10.486 1.00 85.25 80 ARG A CA 1
ATOM 611 C C . ARG A 1 80 ? 7.765 -5.569 -9.163 1.00 85.25 80 ARG A C 1
ATOM 613 O O . ARG A 1 80 ? 8.363 -5.769 -8.107 1.00 85.25 80 ARG A O 1
ATOM 620 N N . GLY A 1 81 ? 6.512 -5.136 -9.219 1.00 85.19 81 GLY A N 1
ATOM 621 C CA . GLY A 1 81 ? 5.730 -4.918 -8.011 1.00 85.19 81 GLY A CA 1
ATOM 622 C C . GLY A 1 81 ? 5.456 -6.223 -7.256 1.00 85.19 81 GLY A C 1
ATOM 623 O O . GLY A 1 81 ? 5.174 -7.276 -7.834 1.00 85.19 81 GLY A O 1
ATOM 624 N N . LYS A 1 82 ? 5.554 -6.159 -5.929 1.00 86.69 82 LYS A N 1
ATOM 625 C CA . LYS A 1 82 ? 5.200 -7.222 -4.990 1.00 86.69 82 LYS A CA 1
ATOM 626 C C . LYS A 1 82 ? 4.165 -6.716 -4.007 1.00 86.69 82 LYS A C 1
ATOM 628 O O . LYS A 1 82 ? 4.429 -5.818 -3.206 1.00 86.69 82 LYS A O 1
ATOM 633 N N . TYR A 1 83 ? 3.003 -7.357 -4.043 1.00 87.00 83 TYR A N 1
ATOM 634 C CA . TYR A 1 83 ? 1.910 -7.048 -3.140 1.00 87.00 83 TYR A CA 1
ATOM 635 C C . TYR A 1 83 ? 2.150 -7.631 -1.753 1.00 87.00 83 TYR A C 1
ATOM 637 O O . TYR A 1 83 ? 2.513 -8.801 -1.592 1.00 87.00 83 TYR A O 1
ATOM 645 N N . CYS A 1 84 ? 1.928 -6.805 -0.740 1.00 84.56 84 CYS A N 1
ATOM 646 C CA . CYS A 1 84 ? 2.477 -7.049 0.573 1.00 84.56 84 CYS A CA 1
ATOM 647 C C . CYS A 1 84 ? 1.500 -6.541 1.643 1.00 84.56 84 CYS A C 1
ATOM 649 O O . CYS A 1 84 ? 1.217 -5.351 1.719 1.00 84.56 84 CYS A O 1
ATOM 651 N N . THR A 1 85 ? 0.955 -7.434 2.473 1.00 83.12 85 THR A N 1
ATOM 652 C CA . THR A 1 85 ? -0.010 -7.063 3.525 1.00 83.12 85 THR A CA 1
ATOM 653 C C . THR A 1 85 ? 0.680 -6.857 4.866 1.00 83.12 85 THR A C 1
ATOM 655 O O . THR A 1 85 ? 1.472 -7.700 5.294 1.00 83.12 85 THR A O 1
ATOM 658 N N . LEU A 1 86 ? 0.301 -5.800 5.570 1.00 78.94 86 LEU A N 1
ATOM 659 C CA . LEU A 1 86 ? 0.810 -5.404 6.874 1.00 78.94 86 LEU A CA 1
ATOM 660 C C . LEU A 1 86 ? -0.346 -5.295 7.866 1.00 78.94 86 LEU A C 1
ATOM 662 O O . LEU A 1 86 ? -1.442 -4.860 7.518 1.00 78.94 86 LEU A O 1
ATOM 666 N N . GLN A 1 87 ? -0.087 -5.649 9.120 1.00 80.25 87 GLN A N 1
ATOM 667 C CA . GLN A 1 87 ? -0.987 -5.336 10.222 1.00 80.25 87 GLN A CA 1
ATOM 668 C C . GLN A 1 87 ? -0.287 -4.339 11.138 1.00 80.25 87 GLN A C 1
ATOM 670 O O . GLN A 1 87 ? 0.758 -4.650 11.708 1.00 80.25 87 GLN A O 1
ATOM 675 N N . VAL A 1 88 ? -0.841 -3.136 11.250 1.00 80.25 88 VAL A N 1
ATOM 676 C CA . VAL A 1 88 ? -0.272 -2.036 12.028 1.00 80.25 88 VAL A CA 1
ATOM 677 C C . VAL A 1 88 ? -1.241 -1.624 13.140 1.00 80.25 88 VAL A C 1
ATOM 679 O O . VAL A 1 88 ? -2.447 -1.528 12.907 1.00 80.25 88 VAL A O 1
ATOM 682 N N . PRO A 1 89 ? -0.757 -1.391 14.369 1.00 81.50 89 PRO A N 1
ATOM 683 C CA . PRO A 1 89 ? -1.603 -0.888 15.443 1.00 81.50 89 PRO A CA 1
ATOM 684 C C . PRO A 1 89 ? -1.885 0.606 15.228 1.00 81.50 89 PRO A C 1
ATOM 686 O O . PRO A 1 89 ? -1.015 1.452 15.434 1.00 81.50 89 PRO A O 1
ATOM 689 N N . LEU A 1 90 ? -3.111 0.938 14.827 1.00 82.62 90 LEU A N 1
ATOM 690 C CA . LEU A 1 90 ? -3.591 2.311 14.703 1.00 82.62 90 LEU A CA 1
ATOM 691 C C . LEU A 1 90 ? -4.064 2.800 16.079 1.00 82.62 90 LEU A C 1
ATOM 693 O O . LEU A 1 90 ? -5.066 2.314 16.608 1.00 82.62 90 LEU A O 1
ATOM 697 N N . LYS A 1 91 ? -3.343 3.758 16.665 1.00 85.69 91 LYS A N 1
ATOM 698 C CA . LYS A 1 91 ? -3.688 4.352 17.965 1.00 85.69 91 LYS A CA 1
ATOM 699 C C . LYS A 1 91 ? -4.6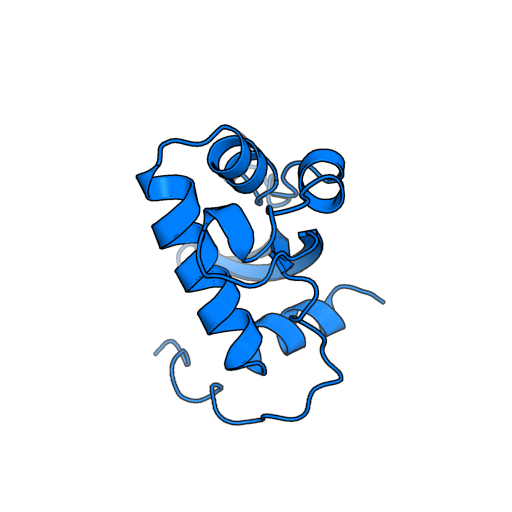38 5.540 17.773 1.00 85.69 91 LYS A C 1
ATOM 701 O O . LYS A 1 91 ? -4.219 6.583 17.280 1.00 85.69 91 LYS A O 1
ATOM 706 N N . LEU A 1 92 ? -5.898 5.399 18.188 1.00 82.50 92 LEU A N 1
ATOM 707 C CA . LEU A 1 92 ? -6.889 6.481 18.275 1.00 82.50 92 LEU A CA 1
ATOM 708 C C . LEU A 1 92 ? -7.165 6.778 19.754 1.00 82.50 92 LEU A C 1
ATOM 710 O O . LEU A 1 92 ? -8.052 6.190 20.377 1.00 82.50 92 LEU A O 1
ATOM 714 N N . GLY A 1 93 ? -6.367 7.677 20.334 1.00 84.81 93 GLY A N 1
ATOM 715 C CA . GLY A 1 93 ? -6.430 7.981 21.764 1.00 84.81 93 GLY A CA 1
ATOM 716 C C . GLY A 1 93 ? -6.158 6.727 22.613 1.00 84.81 93 GLY A C 1
ATOM 717 O O . GLY A 1 93 ? -5.101 6.117 22.439 1.00 84.81 93 GLY A O 1
ATOM 718 N N . PRO A 1 94 ? -7.073 6.315 23.515 1.00 87.00 94 PRO A N 1
ATOM 719 C CA . PRO A 1 94 ? -6.890 5.119 24.342 1.00 87.00 94 PRO A CA 1
ATOM 720 C C . PRO A 1 94 ? -7.154 3.800 23.592 1.00 87.00 94 PRO A C 1
ATOM 722 O O . PRO A 1 94 ? -6.893 2.730 24.139 1.00 87.00 94 PRO A O 1
ATOM 725 N N . VAL A 1 95 ? -7.690 3.847 22.367 1.00 82.81 95 VAL A N 1
ATOM 726 C CA . VAL A 1 95 ? -8.064 2.657 21.590 1.00 82.81 95 VAL A CA 1
ATOM 727 C C . VAL A 1 95 ? -6.956 2.306 20.596 1.00 82.81 95 VAL A C 1
ATOM 729 O O . VAL A 1 95 ? -6.477 3.165 19.858 1.00 82.81 95 VAL A O 1
ATOM 732 N N . SER A 1 96 ? -6.570 1.029 20.550 1.00 86.25 96 SER A N 1
ATOM 733 C CA . SER A 1 96 ? -5.648 0.477 19.550 1.00 86.25 96 SER A CA 1
ATOM 734 C C . SER A 1 96 ? -6.409 -0.460 18.618 1.00 86.25 96 SER A C 1
ATOM 736 O O . SER A 1 96 ? -6.961 -1.466 19.068 1.00 86.25 96 SER A O 1
ATOM 738 N N . LEU A 1 97 ? -6.458 -0.125 17.330 1.00 84.38 97 LEU A N 1
ATOM 739 C CA . LEU A 1 97 ? -7.147 -0.907 16.305 1.00 84.38 97 LEU A CA 1
ATOM 740 C C . LEU A 1 97 ? -6.122 -1.626 15.415 1.00 84.38 97 LEU A C 1
ATOM 742 O O . LEU A 1 97 ? -5.171 -0.992 14.955 1.00 84.38 97 LEU A O 1
ATOM 746 N N . PRO A 1 98 ? -6.294 -2.928 15.132 1.00 84.19 98 PRO A N 1
ATOM 747 C CA . PRO A 1 98 ? -5.376 -3.673 14.277 1.00 84.19 98 PRO A CA 1
ATOM 748 C C . PRO A 1 98 ? -5.673 -3.399 12.795 1.00 84.19 98 PRO A C 1
ATOM 750 O O . PRO A 1 98 ? -6.318 -4.203 12.117 1.00 84.19 98 PRO A O 1
ATOM 753 N N . LEU A 1 99 ? -5.205 -2.258 12.288 1.00 85.56 99 LEU A N 1
ATOM 754 C CA . LEU A 1 99 ? -5.345 -1.877 10.885 1.00 85.56 99 LEU A CA 1
ATOM 755 C C . LEU A 1 99 ? -4.614 -2.888 10.001 1.00 85.56 99 LEU A C 1
ATOM 757 O O . LEU A 1 99 ? -3.416 -3.107 10.148 1.00 85.56 99 LEU A O 1
ATOM 761 N N . SER A 1 100 ? -5.336 -3.489 9.065 1.00 88.25 100 SER A N 1
ATOM 762 C CA . SER A 1 100 ? -4.759 -4.303 7.999 1.00 88.25 100 SER A CA 1
ATOM 763 C C . SER A 1 100 ? -4.613 -3.419 6.771 1.00 88.25 100 SER A C 1
ATOM 765 O O . SER A 1 100 ? -5.616 -2.958 6.241 1.00 88.25 100 SER A O 1
ATOM 767 N N . THR A 1 101 ? -3.391 -3.163 6.329 1.00 88.12 101 THR A N 1
ATOM 768 C CA . THR A 1 101 ? -3.116 -2.363 5.132 1.00 88.12 101 THR A CA 1
ATOM 769 C C . THR A 1 101 ? -2.265 -3.151 4.144 1.00 88.12 101 THR A C 1
ATOM 771 O O . THR A 1 101 ? -1.658 -4.153 4.523 1.00 88.12 101 THR A O 1
ATOM 774 N N . ALA A 1 102 ? -2.203 -2.727 2.888 1.00 87.25 102 ALA A N 1
ATOM 775 C CA . ALA A 1 102 ? -1.280 -3.290 1.916 1.00 87.25 102 ALA A CA 1
ATOM 776 C C . ALA A 1 102 ? -0.357 -2.233 1.315 1.00 87.25 102 ALA A C 1
ATOM 778 O O . ALA A 1 102 ? -0.685 -1.050 1.230 1.00 87.25 102 ALA A O 1
ATOM 779 N N . VAL A 1 103 ? 0.818 -2.688 0.904 1.00 86.62 103 VAL A N 1
ATOM 780 C CA . VAL A 1 103 ? 1.839 -1.894 0.234 1.00 86.62 103 VAL A CA 1
ATOM 781 C C . VAL A 1 103 ? 2.329 -2.633 -1.000 1.00 86.62 103 VAL A C 1
ATOM 783 O O . VAL A 1 103 ? 2.373 -3.867 -1.015 1.00 86.62 103 VAL A O 1
ATOM 786 N N . CYS A 1 104 ? 2.705 -1.871 -2.022 1.00 86.00 104 CYS A N 1
ATOM 787 C CA . CYS A 1 104 ? 3.343 -2.404 -3.212 1.00 86.00 104 CYS A CA 1
ATOM 788 C C . CYS A 1 104 ? 4.832 -2.073 -3.185 1.00 86.00 104 CYS A C 1
ATOM 790 O O . CYS A 1 104 ? 5.211 -0.905 -3.144 1.00 86.00 104 CYS A O 1
ATOM 792 N N . LEU A 1 105 ? 5.673 -3.102 -3.161 1.00 84.44 105 LEU A N 1
ATOM 793 C CA . LEU A 1 105 ? 7.119 -2.961 -3.004 1.00 84.44 105 LEU A CA 1
ATOM 794 C C . LEU A 1 105 ? 7.862 -3.489 -4.237 1.00 84.44 105 LEU A C 1
ATOM 796 O O . LEU A 1 105 ? 7.358 -4.404 -4.885 1.00 84.44 105 LEU A O 1
ATOM 800 N N . PRO A 1 106 ? 9.071 -2.990 -4.536 1.00 82.88 106 PRO A N 1
ATOM 801 C CA . PRO A 1 106 ? 9.953 -3.615 -5.514 1.00 82.88 106 PRO A CA 1
ATOM 802 C C . PRO A 1 106 ? 10.269 -5.080 -5.189 1.00 82.88 106 PRO A C 1
ATOM 804 O O . PRO A 1 106 ? 10.252 -5.512 -4.035 1.00 82.88 106 PRO A O 1
ATOM 807 N N . ASP A 1 107 ? 10.621 -5.879 -6.189 1.00 81.38 107 ASP A N 1
ATOM 808 C CA . ASP A 1 107 ? 10.928 -7.294 -6.004 1.00 81.38 107 ASP A CA 1
ATOM 809 C C . ASP A 1 107 ? 12.248 -7.551 -5.264 1.00 81.38 107 ASP A C 1
ATOM 811 O O . ASP A 1 107 ? 12.423 -8.637 -4.688 1.00 81.38 107 ASP A O 1
ATOM 815 N N . SER A 1 108 ? 13.122 -6.547 -5.184 1.00 75.81 108 SER A N 1
ATOM 816 C CA . SER A 1 108 ? 14.307 -6.533 -4.319 1.00 75.81 108 SER A CA 1
ATOM 817 C C . SER A 1 108 ? 13.968 -6.611 -2.826 1.00 75.81 108 SER A C 1
ATOM 819 O O . SER A 1 108 ? 14.778 -7.109 -2.033 1.00 75.81 108 SER A O 1
ATOM 821 N N . CYS A 1 109 ? 12.762 -6.185 -2.448 1.00 74.88 109 CYS A N 1
ATOM 822 C CA . CYS A 1 109 ? 12.213 -6.248 -1.106 1.00 74.88 109 CYS A CA 1
ATOM 823 C C . CYS A 1 109 ? 11.868 -7.712 -0.766 1.00 74.88 109 CYS A C 1
ATOM 825 O O . CYS A 1 109 ? 10.763 -8.206 -0.992 1.00 74.88 109 CYS A O 1
ATOM 827 N N . ASN A 1 110 ? 12.861 -8.450 -0.260 1.00 65.25 110 ASN A N 1
ATOM 828 C CA . ASN A 1 110 ? 12.766 -9.866 0.101 1.00 65.25 110 ASN A CA 1
ATOM 829 C C . ASN A 1 110 ? 13.261 -10.060 1.546 1.00 65.25 110 ASN A C 1
ATOM 831 O O . ASN A 1 110 ? 14.358 -9.588 1.860 1.00 65.25 110 ASN A O 1
ATOM 835 N N . PRO A 1 111 ? 12.518 -10.775 2.422 1.00 54.62 111 PRO A N 1
ATOM 836 C CA . PRO A 1 111 ? 12.927 -10.961 3.820 1.00 54.62 111 PRO A CA 1
ATOM 837 C C . PRO A 1 111 ? 14.237 -11.751 3.958 1.00 54.62 111 PRO A C 1
ATOM 839 O O . PRO A 1 111 ? 14.842 -11.761 5.024 1.00 54.62 111 PRO A O 1
ATOM 842 N N . ASN A 1 112 ? 14.675 -12.419 2.888 1.00 50.41 112 ASN A N 1
ATOM 843 C CA . ASN A 1 112 ? 15.834 -13.303 2.889 1.00 50.41 112 ASN A CA 1
ATOM 844 C C . ASN A 1 112 ? 17.162 -12.603 2.531 1.00 50.41 112 ASN A C 1
ATOM 846 O O . ASN A 1 112 ? 18.191 -13.265 2.419 1.00 50.41 112 ASN A O 1
ATOM 850 N N . LYS A 1 113 ? 17.168 -11.274 2.336 1.00 46.22 113 LYS A N 1
ATOM 851 C CA . LYS A 1 113 ? 18.405 -10.484 2.220 1.00 46.22 113 LYS A CA 1
ATOM 852 C C . LYS A 1 113 ? 18.761 -9.909 3.595 1.00 46.22 113 LYS A C 1
ATOM 854 O O . LYS A 1 113 ? 18.187 -8.925 4.049 1.00 46.22 113 LYS A O 1
ATOM 859 N N . THR A 1 114 ? 19.708 -10.556 4.268 1.00 38.69 114 THR A N 1
ATOM 860 C CA . THR A 1 114 ? 20.321 -10.127 5.532 1.00 38.69 114 THR A CA 1
ATOM 861 C C . THR A 1 114 ? 20.979 -8.752 5.396 1.00 38.69 114 THR A C 1
ATOM 863 O O . THR A 1 114 ? 22.104 -8.671 4.917 1.00 38.69 114 THR A O 1
ATOM 866 N N . ASN A 1 115 ? 20.317 -7.680 5.842 1.00 41.06 115 ASN A N 1
ATOM 867 C CA . ASN A 1 115 ? 20.994 -6.435 6.227 1.00 41.06 115 ASN A CA 1
ATOM 868 C C . ASN A 1 115 ? 20.251 -5.742 7.385 1.00 41.06 115 ASN A C 1
ATOM 870 O O . ASN A 1 115 ? 19.431 -4.839 7.244 1.00 41.06 115 ASN A O 1
ATOM 874 N N . PHE A 1 116 ? 20.533 -6.241 8.584 1.00 36.88 116 PHE A N 1
ATOM 875 C CA . PHE A 1 116 ? 19.818 -5.970 9.827 1.00 36.88 116 PHE A CA 1
ATOM 876 C C . PHE A 1 116 ? 20.306 -4.677 10.510 1.00 36.88 116 PHE A C 1
ATOM 878 O O . PHE A 1 116 ? 20.891 -4.739 11.588 1.00 36.88 116 PHE A O 1
ATOM 885 N N . GLN A 1 117 ? 20.131 -3.502 9.889 1.00 32.41 117 GLN A N 1
ATOM 886 C CA . GLN A 1 117 ? 20.637 -2.243 10.480 1.00 32.41 117 GLN A CA 1
ATOM 887 C C . GLN A 1 117 ? 19.673 -1.045 10.537 1.00 32.41 117 GLN A C 1
ATOM 889 O O . GLN A 1 117 ? 20.056 -0.016 11.082 1.00 32.41 117 GLN A O 1
ATOM 894 N N . ILE A 1 118 ? 18.417 -1.136 10.082 1.00 35.75 118 ILE A N 1
ATOM 895 C CA . ILE A 1 118 ? 17.535 0.059 10.023 1.00 35.75 118 ILE A CA 1
ATOM 896 C C . ILE A 1 118 ? 16.458 0.083 11.131 1.00 35.75 118 ILE A C 1
ATOM 898 O O . ILE A 1 118 ? 15.733 1.064 11.292 1.00 35.75 118 ILE A O 1
ATOM 902 N N . LEU A 1 119 ? 16.424 -0.924 12.012 1.00 38.22 119 LEU A N 1
ATOM 903 C CA . LEU A 1 119 ? 15.469 -0.985 13.131 1.00 38.22 119 LEU A CA 1
ATOM 904 C C . LEU A 1 119 ? 15.648 0.104 14.206 1.00 38.22 119 LEU A C 1
ATOM 906 O O . LEU A 1 119 ? 14.785 0.232 15.064 1.00 38.22 119 LEU A O 1
ATOM 910 N N . GLN A 1 120 ? 16.695 0.933 14.169 1.00 34.53 120 GLN A N 1
ATOM 911 C CA . GLN A 1 120 ? 16.841 2.023 15.144 1.00 34.53 120 GLN A CA 1
ATOM 912 C C . GLN A 1 120 ? 16.156 3.338 14.752 1.00 34.53 120 GLN A C 1
ATOM 914 O O . GLN A 1 120 ? 15.980 4.186 15.623 1.00 34.53 120 GLN A O 1
ATOM 919 N N . LYS A 1 121 ? 15.743 3.546 13.492 1.00 37.19 121 LYS A N 1
ATOM 920 C CA . LYS A 1 121 ? 15.305 4.890 13.059 1.00 37.19 121 LYS A CA 1
ATOM 921 C C . LYS A 1 121 ? 13.814 5.188 13.264 1.00 37.19 121 LYS A C 1
ATOM 923 O O . LYS A 1 121 ? 13.444 6.354 13.293 1.00 37.19 121 LYS A O 1
ATOM 928 N N . TYR A 1 122 ? 12.973 4.167 13.446 1.00 38.06 122 TYR A N 1
ATOM 929 C CA . TYR A 1 122 ? 11.515 4.337 13.576 1.00 38.06 122 TYR A CA 1
ATOM 930 C C . TYR A 1 122 ? 10.909 3.651 14.807 1.00 38.06 122 TYR A C 1
ATOM 932 O O . TYR A 1 122 ? 9.713 3.359 14.829 1.00 38.06 122 TYR A O 1
ATOM 940 N N . HIS A 1 123 ? 11.696 3.466 15.875 1.00 30.58 123 HIS A N 1
ATOM 941 C CA . HIS A 1 123 ? 11.110 3.427 17.214 1.00 30.58 123 HIS A CA 1
ATOM 942 C C . HIS A 1 123 ? 10.469 4.793 17.480 1.0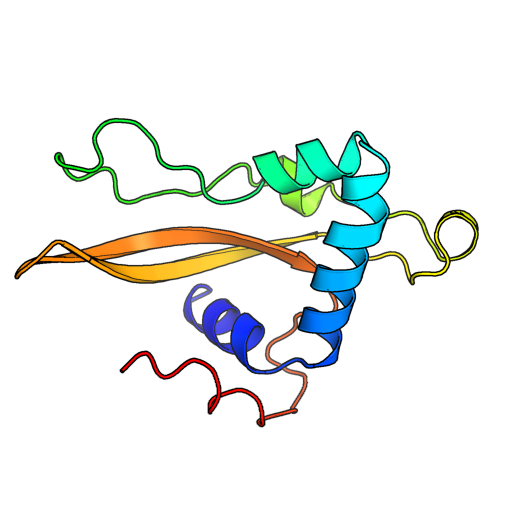0 30.58 123 HIS A C 1
ATOM 944 O O . HIS A 1 123 ? 11.115 5.719 17.962 1.00 30.58 123 HIS A O 1
ATOM 950 N N . LEU A 1 124 ? 9.198 4.900 17.092 1.00 31.14 124 LEU A N 1
ATOM 951 C CA . LEU A 1 124 ? 8.258 5.897 17.571 1.00 31.14 124 LEU A CA 1
ATOM 952 C C . LEU A 1 124 ? 8.340 5.896 19.098 1.00 31.14 124 LEU A C 1
ATOM 954 O O . LEU A 1 124 ? 7.864 4.959 19.745 1.00 31.14 124 LEU A O 1
ATOM 958 N N . ASN A 1 125 ? 8.988 6.926 19.630 1.00 29.56 125 ASN A N 1
ATOM 959 C CA . ASN A 1 125 ? 8.711 7.418 20.965 1.00 29.56 125 ASN A CA 1
ATOM 960 C C . ASN A 1 125 ? 7.642 8.499 20.821 1.00 29.56 125 ASN A C 1
ATOM 962 O O . ASN A 1 125 ? 7.872 9.416 19.999 1.00 29.56 125 ASN A O 1
#